Protein AF-A0A661JDB3-F1 (afdb_monomer)

Structure (mmCIF, N/CA/C/O backbone):
data_AF-A0A661JDB3-F1
#
_entry.id   AF-A0A661JDB3-F1
#
loop_
_atom_site.group_PDB
_atom_site.id
_atom_site.type_symbol
_atom_site.label_atom_id
_atom_site.label_alt_id
_atom_site.label_comp_id
_atom_site.label_asym_id
_atom_site.label_entity_id
_atom_site.label_seq_id
_atom_site.pdbx_PDB_ins_code
_atom_site.Cartn_x
_atom_site.Cartn_y
_atom_site.Cartn_z
_atom_site.occupancy
_atom_site.B_iso_or_equiv
_atom_site.auth_seq_id
_atom_site.auth_comp_id
_atom_site.auth_asym_id
_atom_site.auth_atom_id
_atom_site.pdbx_PDB_model_num
ATOM 1 N N . MET A 1 1 ? 34.232 13.532 -18.415 1.00 48.72 1 MET A N 1
ATOM 2 C CA . MET A 1 1 ? 32.875 13.396 -19.003 1.00 48.72 1 MET A CA 1
ATOM 3 C C . MET A 1 1 ? 32.225 12.108 -18.498 1.00 48.72 1 MET A C 1
ATOM 5 O O . MET A 1 1 ? 32.757 11.041 -18.768 1.00 48.72 1 MET A O 1
ATOM 9 N N . ARG A 1 2 ? 31.120 12.154 -17.733 1.00 48.09 2 ARG A N 1
ATOM 10 C CA . ARG A 1 2 ? 30.376 10.922 -17.386 1.00 48.09 2 ARG A CA 1
ATOM 11 C C . ARG A 1 2 ? 29.532 10.502 -18.594 1.00 48.09 2 ARG A C 1
ATOM 13 O O . ARG A 1 2 ? 28.715 11.289 -19.059 1.00 48.09 2 ARG A O 1
ATOM 20 N N . CYS A 1 3 ? 29.742 9.280 -19.082 1.00 53.06 3 CYS A N 1
ATOM 21 C CA . CYS A 1 3 ? 28.985 8.666 -20.177 1.00 53.06 3 CYS A CA 1
ATOM 22 C C . CYS A 1 3 ? 27.464 8.715 -19.907 1.00 53.06 3 CYS A C 1
ATOM 24 O O . CYS A 1 3 ? 27.014 8.434 -18.792 1.00 53.06 3 CYS A O 1
ATOM 26 N N . SER A 1 4 ? 26.664 9.065 -20.919 1.00 66.19 4 SER A N 1
ATOM 27 C CA . SER A 1 4 ? 25.207 9.280 -20.826 1.00 66.19 4 SER A CA 1
ATOM 28 C C . SER A 1 4 ? 24.431 8.064 -20.289 1.00 66.19 4 SER A C 1
ATOM 30 O O . SER A 1 4 ? 23.411 8.224 -19.614 1.00 66.19 4 SER A O 1
ATOM 32 N N . ALA A 1 5 ? 24.941 6.848 -20.510 1.00 68.25 5 ALA A N 1
ATOM 33 C CA . ALA A 1 5 ? 24.386 5.604 -19.975 1.00 68.25 5 ALA A CA 1
ATOM 34 C C . ALA A 1 5 ? 24.557 5.470 -18.448 1.00 68.25 5 ALA A C 1
ATOM 36 O O . ALA A 1 5 ? 23.674 4.943 -17.769 1.00 68.25 5 ALA A O 1
ATOM 37 N N . SER A 1 6 ? 25.657 5.994 -17.895 1.00 70.50 6 SER A N 1
ATOM 38 C CA . SER A 1 6 ? 25.931 5.986 -16.451 1.00 70.50 6 SER A CA 1
ATOM 39 C C . SER A 1 6 ? 24.933 6.869 -15.695 1.00 70.50 6 SER A C 1
ATOM 41 O O . SER A 1 6 ? 24.358 6.441 -14.695 1.00 70.50 6 SER A O 1
ATOM 43 N N . ARG A 1 7 ? 24.622 8.052 -16.246 1.00 75.50 7 ARG A N 1
ATOM 44 C CA . ARG A 1 7 ? 23.630 8.979 -15.678 1.00 75.50 7 ARG A CA 1
ATOM 45 C C . ARG A 1 7 ? 22.219 8.375 -15.665 1.00 75.50 7 ARG A C 1
ATOM 47 O O . ARG A 1 7 ? 21.607 8.286 -14.609 1.00 75.50 7 ARG A O 1
ATOM 54 N N . LYS A 1 8 ? 21.760 7.821 -16.797 1.00 73.75 8 LYS A N 1
ATOM 55 C CA . LYS A 1 8 ? 20.444 7.151 -16.893 1.00 73.75 8 LYS A CA 1
ATOM 56 C C . LYS A 1 8 ? 20.286 5.997 -15.895 1.00 73.75 8 LYS A C 1
ATOM 58 O O . LYS A 1 8 ? 19.197 5.774 -15.363 1.00 73.75 8 LYS A O 1
ATOM 63 N N . ARG A 1 9 ? 21.361 5.239 -15.644 1.00 78.19 9 ARG A N 1
ATOM 64 C CA . ARG A 1 9 ? 21.361 4.151 -14.656 1.00 78.19 9 ARG A CA 1
ATOM 65 C C . 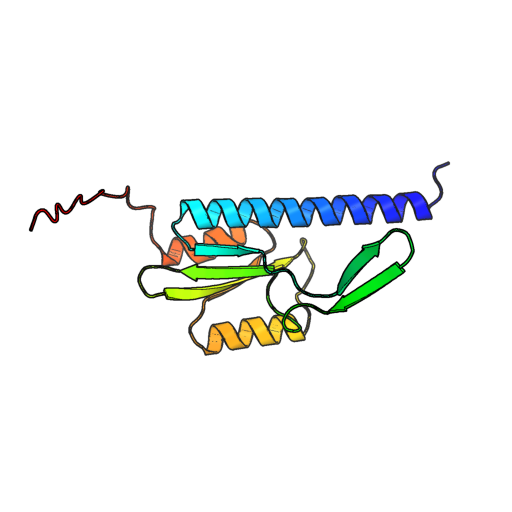ARG A 1 9 ? 21.241 4.689 -13.228 1.00 78.19 9 ARG A C 1
ATOM 67 O O . ARG A 1 9 ? 20.447 4.144 -12.465 1.00 78.19 9 ARG A O 1
ATOM 74 N N . GLN A 1 10 ? 21.974 5.750 -12.887 1.00 76.88 10 GLN A N 1
ATOM 75 C CA . GLN A 1 10 ? 21.898 6.399 -11.573 1.00 76.88 10 GLN A CA 1
ATOM 76 C C . GLN A 1 10 ? 20.500 6.965 -11.290 1.00 76.88 10 GLN A C 1
ATOM 78 O O . GLN A 1 10 ? 19.929 6.667 -10.242 1.00 76.88 10 GLN A O 1
ATOM 83 N N . ASP A 1 11 ? 19.899 7.668 -12.253 1.00 81.50 11 ASP A N 1
ATOM 84 C CA . ASP A 1 11 ? 18.551 8.236 -12.113 1.00 81.50 11 ASP A CA 1
ATOM 85 C C . ASP A 1 11 ? 17.505 7.149 -11.822 1.00 81.50 11 ASP A C 1
ATOM 87 O O . ASP A 1 11 ? 16.617 7.310 -10.982 1.00 81.50 11 ASP A O 1
ATOM 91 N N . LYS A 1 12 ? 17.627 5.992 -12.488 1.00 77.94 12 LYS A N 1
ATOM 92 C CA . LYS A 1 12 ? 16.735 4.846 -12.274 1.00 77.94 12 LYS A CA 1
ATOM 93 C C . LYS A 1 12 ? 16.865 4.268 -10.862 1.00 77.94 12 LYS A C 1
ATOM 95 O O . LYS A 1 12 ? 15.842 3.910 -10.278 1.00 77.94 12 LYS A O 1
ATOM 100 N N . VAL A 1 13 ? 18.085 4.176 -10.329 1.00 80.75 13 VAL A N 1
ATOM 101 C CA . VAL A 1 13 ? 18.352 3.684 -8.965 1.00 80.75 13 VAL A CA 1
ATOM 102 C C . VAL A 1 13 ? 17.767 4.636 -7.925 1.00 80.75 13 VAL A C 1
ATOM 104 O O . VAL A 1 13 ? 16.967 4.199 -7.101 1.00 80.75 13 VAL A O 1
ATOM 107 N N . LEU A 1 14 ? 18.069 5.934 -8.019 1.00 80.19 14 LEU A N 1
ATOM 108 C CA . LEU A 1 14 ? 17.536 6.958 -7.111 1.00 80.19 14 LEU A CA 1
ATOM 109 C C . LEU A 1 14 ? 16.008 6.956 -7.106 1.00 80.19 14 LEU A C 1
ATOM 111 O O . LEU A 1 14 ? 15.354 6.961 -6.064 1.00 80.19 14 LEU A O 1
ATOM 115 N N . ALA A 1 15 ? 15.412 6.875 -8.292 1.00 77.12 15 ALA A N 1
ATOM 116 C CA . ALA A 1 15 ? 13.969 6.875 -8.412 1.00 77.12 15 ALA A CA 1
ATOM 117 C C . ALA A 1 15 ? 13.332 5.556 -7.929 1.00 77.12 15 ALA A C 1
ATOM 119 O O . ALA A 1 15 ? 12.136 5.542 -7.646 1.00 77.12 15 ALA A O 1
ATOM 120 N N . HIS A 1 16 ? 14.068 4.442 -7.879 1.00 78.81 16 HIS A N 1
ATOM 121 C CA . HIS A 1 16 ? 13.606 3.208 -7.236 1.00 78.81 16 HIS A CA 1
ATOM 122 C C . HIS A 1 16 ? 13.659 3.336 -5.710 1.00 78.81 16 HIS A C 1
ATOM 124 O O . HIS A 1 16 ? 12.666 3.045 -5.051 1.00 78.81 16 HIS A O 1
ATOM 130 N N . GLN A 1 17 ? 14.769 3.841 -5.166 1.00 81.50 17 GLN A N 1
ATOM 131 C CA . GLN A 1 17 ? 14.936 4.082 -3.729 1.00 81.50 17 GLN A CA 1
ATOM 132 C C . GLN A 1 17 ? 13.859 5.023 -3.183 1.00 81.50 17 GLN A C 1
ATOM 134 O O . GLN A 1 17 ? 13.216 4.699 -2.192 1.00 81.50 17 GLN A O 1
ATOM 139 N N . LYS A 1 18 ? 13.568 6.124 -3.889 1.00 80.56 18 LYS A N 1
ATOM 140 C CA . LYS A 1 18 ? 12.507 7.062 -3.494 1.00 80.56 18 LYS A CA 1
ATOM 141 C C . LYS A 1 18 ? 11.121 6.407 -3.427 1.00 80.56 18 LYS A C 1
ATOM 143 O O . LYS A 1 18 ? 10.338 6.719 -2.541 1.00 80.56 18 LYS A O 1
ATOM 148 N N . ALA A 1 19 ? 10.817 5.490 -4.348 1.00 78.19 19 ALA A N 1
ATOM 149 C CA . ALA A 1 19 ? 9.549 4.760 -4.321 1.00 78.19 19 ALA A CA 1
ATOM 150 C C . ALA A 1 19 ? 9.475 3.781 -3.135 1.00 78.19 19 ALA A C 1
ATOM 152 O O . ALA A 1 19 ? 8.425 3.659 -2.515 1.00 78.19 19 ALA A O 1
ATOM 153 N N . GLN A 1 20 ? 10.585 3.117 -2.796 1.00 84.06 20 GLN A N 1
ATOM 154 C CA . GLN A 1 20 ? 10.657 2.252 -1.611 1.00 84.06 20 GLN A CA 1
ATOM 155 C C . GLN A 1 20 ? 10.490 3.051 -0.315 1.00 84.06 20 GLN A C 1
ATOM 157 O O . GLN A 1 20 ? 9.731 2.636 0.554 1.00 84.06 20 GLN A O 1
ATOM 162 N N . GLN A 1 21 ? 11.142 4.213 -0.215 1.00 88.69 21 GLN A N 1
ATOM 163 C CA . GLN A 1 21 ? 10.993 5.117 0.925 1.00 88.69 21 GLN A CA 1
ATOM 164 C C . GLN A 1 21 ? 9.527 5.530 1.116 1.00 88.69 21 GLN A C 1
ATOM 166 O O . GLN A 1 21 ? 8.986 5.381 2.205 1.00 88.69 21 GLN A O 1
ATOM 171 N N . GLN A 1 22 ? 8.863 5.952 0.039 1.00 93.06 22 GLN A N 1
ATOM 172 C CA . GLN A 1 22 ? 7.459 6.357 0.069 1.00 93.06 22 GLN A CA 1
ATOM 173 C C . GLN A 1 22 ? 6.516 5.226 0.515 1.00 93.06 22 GLN A C 1
ATOM 175 O O . GLN A 1 22 ? 5.580 5.466 1.272 1.00 93.06 22 GLN A O 1
ATOM 180 N N . ILE A 1 23 ? 6.759 3.985 0.079 1.00 95.38 23 ILE A N 1
ATOM 181 C CA . ILE A 1 23 ? 5.993 2.825 0.559 1.00 95.38 23 ILE A CA 1
ATOM 182 C C . ILE A 1 23 ? 6.197 2.626 2.067 1.00 95.38 23 ILE A C 1
ATOM 184 O O . ILE A 1 23 ? 5.227 2.372 2.777 1.00 95.38 23 ILE A O 1
ATOM 188 N N . GLY A 1 24 ? 7.434 2.758 2.555 1.00 96.50 24 GLY A N 1
ATOM 189 C CA . GLY A 1 24 ? 7.748 2.668 3.982 1.00 96.50 24 GLY A CA 1
ATOM 190 C C . GLY A 1 24 ? 7.021 3.725 4.817 1.00 96.50 24 GLY A C 1
ATOM 191 O O . GLY A 1 24 ? 6.390 3.381 5.811 1.00 96.50 24 GLY A O 1
ATOM 192 N N . GLU A 1 25 ? 7.039 4.984 4.374 1.00 96.94 25 GLU A N 1
ATOM 193 C CA . GLU A 1 25 ? 6.335 6.099 5.028 1.00 96.94 25 GLU A CA 1
ATOM 194 C C . GLU A 1 25 ? 4.818 5.858 5.102 1.00 96.94 25 GLU A C 1
ATOM 196 O O . GLU A 1 25 ? 4.202 6.059 6.149 1.00 96.94 25 GLU A O 1
ATOM 201 N N . ILE A 1 26 ? 4.214 5.369 4.013 1.00 97.81 26 ILE A N 1
ATOM 202 C CA . ILE A 1 26 ? 2.784 5.033 3.985 1.00 97.81 26 ILE A CA 1
ATOM 203 C C . ILE A 1 26 ? 2.475 3.883 4.946 1.00 97.81 26 ILE A C 1
ATOM 205 O O . ILE A 1 26 ? 1.506 3.970 5.695 1.00 97.81 26 ILE A O 1
ATOM 209 N N . LEU A 1 27 ? 3.271 2.811 4.952 1.00 98.25 27 LEU A N 1
ATOM 210 C CA . LEU A 1 27 ? 3.052 1.681 5.860 1.00 98.25 27 LEU A CA 1
ATOM 211 C C . LEU A 1 27 ? 3.143 2.096 7.329 1.00 98.25 27 LEU A C 1
ATOM 213 O O . LEU A 1 27 ? 2.312 1.671 8.129 1.00 98.25 27 LEU A O 1
ATOM 217 N N . GLU A 1 28 ? 4.107 2.949 7.671 1.00 97.69 28 GLU A N 1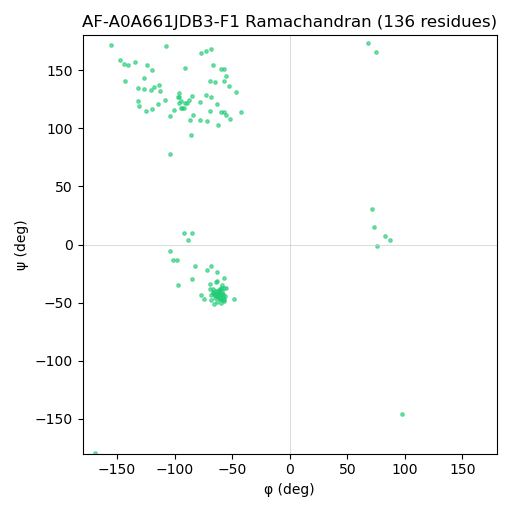
ATOM 218 C CA . GLU A 1 28 ? 4.251 3.465 9.030 1.00 97.69 28 GLU A CA 1
ATOM 219 C C . GLU A 1 28 ? 3.042 4.310 9.444 1.00 97.69 28 GLU A C 1
ATOM 221 O O . GLU A 1 28 ? 2.479 4.111 10.521 1.00 97.69 28 GLU A O 1
ATOM 226 N N . TYR A 1 29 ? 2.566 5.187 8.559 1.00 96.81 29 TYR A N 1
ATOM 227 C CA . TYR A 1 29 ? 1.329 5.928 8.790 1.00 96.81 29 TYR A CA 1
ATOM 228 C C . TYR A 1 29 ? 0.127 4.996 9.003 1.00 96.81 29 TYR A C 1
ATOM 230 O O . TYR A 1 29 ? -0.616 5.167 9.968 1.00 96.81 29 TYR A O 1
ATOM 238 N N . LEU A 1 30 ? -0.059 3.982 8.151 1.00 96.88 30 LEU A N 1
ATOM 239 C CA . LEU A 1 30 ? -1.158 3.018 8.288 1.00 96.88 30 LEU A CA 1
ATOM 240 C C . LEU A 1 30 ? -1.097 2.290 9.639 1.00 96.88 30 LEU A C 1
ATOM 242 O O . LEU A 1 30 ? -2.122 2.170 10.313 1.00 96.88 30 LEU A O 1
ATOM 246 N N . ARG A 1 31 ? 0.103 1.885 10.073 1.00 96.62 31 ARG A N 1
ATOM 247 C CA . ARG A 1 31 ? 0.337 1.263 11.381 1.00 96.62 31 ARG A CA 1
ATOM 248 C C . ARG A 1 31 ? -0.053 2.190 12.532 1.00 96.62 31 ARG A C 1
ATOM 250 O O . ARG A 1 31 ? -0.773 1.762 13.430 1.00 96.62 31 ARG A O 1
ATOM 257 N N . LEU A 1 32 ? 0.363 3.459 12.497 1.00 94.81 32 LEU A N 1
ATOM 258 C CA . LEU A 1 32 ? -0.001 4.465 13.509 1.00 94.81 32 LEU A CA 1
ATOM 259 C C . LEU A 1 32 ? -1.512 4.743 13.555 1.00 94.81 32 LEU A C 1
ATOM 261 O O . LEU A 1 32 ? -2.038 5.159 14.585 1.00 94.81 32 LEU A O 1
ATOM 265 N N . ARG A 1 33 ? -2.229 4.477 12.459 1.00 93.12 33 ARG A N 1
ATOM 266 C CA . ARG A 1 33 ? -3.696 4.545 12.379 1.00 93.12 33 ARG A CA 1
ATOM 267 C C . ARG A 1 33 ? -4.401 3.243 12.767 1.00 93.12 33 ARG A C 1
ATOM 269 O O . ARG A 1 33 ? -5.623 3.174 12.661 1.00 93.12 33 ARG A O 1
ATOM 276 N N . GLY A 1 34 ? -3.663 2.225 13.209 1.00 93.94 34 GLY A N 1
ATOM 277 C CA . GLY A 1 34 ? -4.210 0.922 13.594 1.00 93.94 34 GLY A CA 1
ATOM 278 C C . GLY A 1 34 ? -4.661 0.057 12.413 1.00 93.94 34 GLY A C 1
ATOM 279 O O . GLY A 1 34 ? -5.387 -0.912 12.612 1.00 93.94 34 GLY A O 1
ATOM 280 N N . ILE A 1 35 ? -4.263 0.390 11.182 1.00 96.56 35 ILE A N 1
ATOM 281 C CA . ILE A 1 35 ? -4.591 -0.397 9.991 1.00 96.56 35 ILE A CA 1
ATOM 282 C C . ILE A 1 35 ? -3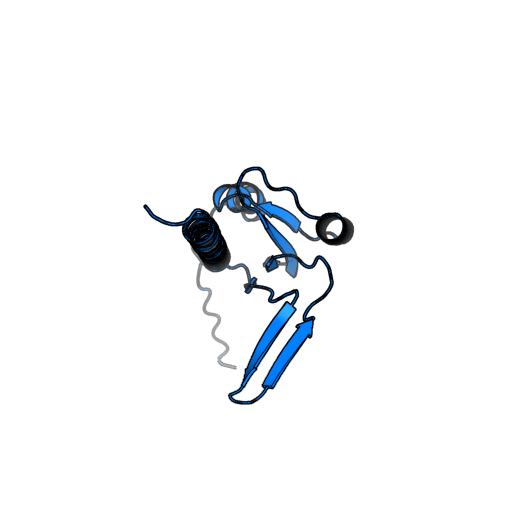.562 -1.518 9.832 1.00 96.56 35 ILE A C 1
ATOM 284 O O . ILE A 1 35 ? -2.356 -1.272 9.778 1.00 96.56 35 ILE A O 1
ATOM 288 N N . PHE A 1 36 ? -4.042 -2.753 9.684 1.00 97.62 36 PHE A N 1
ATOM 289 C CA . PHE A 1 36 ? -3.193 -3.896 9.360 1.00 97.62 36 PHE A CA 1
ATOM 290 C C . PHE A 1 36 ? -2.854 -3.880 7.864 1.00 97.62 36 PHE A C 1
ATOM 292 O O . PHE A 1 36 ? -3.722 -4.142 7.034 1.00 97.62 36 PHE A O 1
ATOM 299 N N . ALA A 1 37 ? -1.614 -3.545 7.502 1.00 98.31 37 ALA A N 1
ATOM 300 C CA . ALA A 1 37 ? -1.187 -3.396 6.110 1.00 98.31 37 ALA A CA 1
ATOM 301 C C . ALA A 1 37 ? 0.223 -3.946 5.859 1.00 98.31 37 ALA A C 1
ATOM 303 O O . ALA A 1 37 ? 1.063 -3.984 6.756 1.00 98.31 37 ALA A O 1
ATOM 304 N N . TRP A 1 38 ? 0.492 -4.347 4.616 1.00 97.94 38 TRP A N 1
ATOM 305 C CA . TRP A 1 38 ? 1.785 -4.874 4.186 1.00 97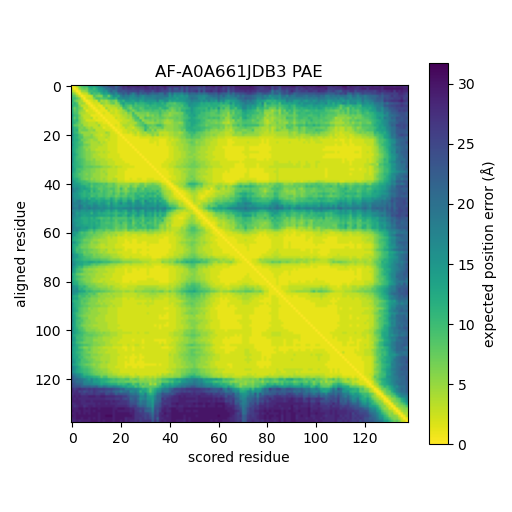.94 38 TRP A CA 1
ATOM 306 C C . TRP A 1 38 ? 2.124 -4.447 2.755 1.00 97.94 38 TRP A C 1
ATOM 308 O O . TRP A 1 38 ? 1.251 -4.175 1.925 1.00 97.94 38 TRP A O 1
ATOM 318 N N . ARG A 1 39 ? 3.425 -4.424 2.446 1.00 96.00 39 ARG A N 1
ATOM 319 C CA . ARG A 1 39 ? 3.911 -4.270 1.071 1.00 96.00 39 ARG A CA 1
ATOM 320 C C . ARG A 1 39 ? 3.671 -5.562 0.299 1.00 96.00 39 ARG A C 1
ATOM 322 O O . ARG A 1 39 ? 4.124 -6.626 0.716 1.00 96.00 39 ARG A O 1
ATOM 329 N N . GLN A 1 40 ? 3.042 -5.463 -0.864 1.00 94.38 40 GLN A N 1
ATOM 330 C CA . GLN A 1 40 ? 2.869 -6.586 -1.768 1.00 94.38 40 GLN A CA 1
ATOM 331 C C . GLN A 1 40 ? 4.056 -6.691 -2.734 1.00 94.38 40 GLN A C 1
ATOM 333 O O . GLN A 1 40 ? 4.352 -5.784 -3.513 1.00 94.38 40 GLN A O 1
ATOM 338 N N . ASN A 1 41 ? 4.734 -7.837 -2.711 1.00 85.31 41 ASN A N 1
ATOM 339 C CA . ASN A 1 41 ? 5.762 -8.163 -3.690 1.00 85.31 41 ASN A CA 1
ATOM 340 C C . ASN A 1 41 ? 5.093 -8.750 -4.938 1.00 85.31 41 ASN A C 1
ATOM 342 O O . ASN A 1 41 ? 4.583 -9.867 -4.914 1.00 85.31 41 ASN A O 1
ATOM 346 N N . ALA A 1 42 ? 5.123 -8.011 -6.045 1.00 82.38 42 ALA A N 1
ATOM 347 C CA . ALA A 1 42 ? 4.551 -8.449 -7.312 1.00 82.38 42 ALA A CA 1
ATOM 348 C C . ALA A 1 42 ? 5.497 -8.193 -8.490 1.00 82.38 42 ALA A C 1
ATOM 350 O O . ALA A 1 42 ? 6.365 -7.320 -8.452 1.00 82.38 42 ALA A O 1
ATOM 351 N N . GLY A 1 43 ? 5.304 -8.946 -9.573 1.00 83.44 43 GLY A N 1
ATOM 352 C CA . GLY A 1 43 ? 6.078 -8.798 -10.801 1.00 83.44 43 GLY A CA 1
ATOM 353 C C . GLY A 1 43 ? 7.221 -9.801 -10.902 1.00 83.44 43 GLY A C 1
ATOM 354 O O . GLY A 1 43 ? 7.065 -10.958 -10.529 1.00 83.44 43 GLY A O 1
ATOM 355 N N . LEU A 1 44 ? 8.338 -9.392 -11.504 1.00 83.50 44 LEU A N 1
ATOM 356 C CA . LEU A 1 44 ? 9.470 -10.280 -11.769 1.00 83.50 44 LEU A CA 1
ATOM 357 C C . LEU A 1 44 ? 10.487 -10.197 -10.631 1.00 83.50 44 LEU A C 1
ATOM 359 O O . LEU A 1 44 ? 11.097 -9.152 -10.418 1.00 83.50 44 LEU A O 1
ATOM 363 N N . VAL A 1 45 ? 10.700 -11.317 -9.951 1.00 83.38 45 VAL A N 1
ATOM 364 C CA . VAL A 1 45 ? 11.790 -11.512 -8.997 1.00 83.38 45 VAL A CA 1
ATOM 365 C C . VAL A 1 45 ? 12.920 -12.230 -9.722 1.00 83.38 45 VAL A C 1
ATOM 367 O O . VAL A 1 45 ? 12.710 -13.268 -10.351 1.00 83.38 45 VAL A O 1
ATOM 370 N N . VAL A 1 46 ? 14.119 -11.658 -9.658 1.00 85.31 46 VAL A N 1
ATOM 371 C CA . VAL A 1 46 ? 15.337 -12.305 -10.148 1.00 85.31 46 VAL A CA 1
ATOM 372 C C . VAL A 1 46 ? 15.983 -13.006 -8.964 1.00 85.31 46 VAL A C 1
ATOM 374 O O . VAL A 1 46 ? 16.373 -12.354 -8.002 1.00 85.31 46 VAL A O 1
ATOM 377 N N . ILE A 1 47 ? 16.084 -14.326 -9.046 1.00 83.75 47 ILE A N 1
ATOM 378 C CA . ILE A 1 47 ? 16.806 -15.162 -8.094 1.00 83.75 47 ILE A CA 1
ATOM 379 C C . ILE A 1 47 ? 18.150 -15.475 -8.742 1.00 83.75 47 ILE A C 1
ATOM 381 O O . ILE A 1 47 ? 18.199 -16.087 -9.813 1.00 83.75 47 ILE A O 1
ATOM 385 N N . GLN A 1 48 ? 19.227 -15.004 -8.124 1.00 86.69 48 GLN A N 1
ATOM 386 C CA . GLN A 1 48 ? 20.590 -15.227 -8.586 1.00 86.69 48 GLN A CA 1
ATOM 387 C C . GLN A 1 48 ? 21.321 -16.081 -7.547 1.00 86.69 48 GLN A C 1
ATOM 389 O O . GLN A 1 48 ? 21.407 -15.691 -6.388 1.00 86.69 48 GLN A O 1
ATOM 394 N N . SER A 1 49 ? 21.802 -17.247 -7.970 1.00 84.56 49 SER A N 1
ATOM 395 C CA . SER A 1 49 ? 22.795 -18.061 -7.262 1.00 84.56 49 SER A CA 1
ATOM 396 C C . SER A 1 49 ? 24.131 -17.976 -8.004 1.00 84.56 49 SER A C 1
ATOM 398 O O . SER A 1 49 ? 24.158 -17.457 -9.122 1.00 84.56 49 SER A O 1
ATOM 400 N N . GLU A 1 50 ? 25.211 -18.502 -7.417 1.00 84.12 50 GLU A N 1
ATOM 401 C CA . GLU A 1 50 ? 26.563 -18.461 -8.008 1.00 84.12 50 GLU A CA 1
ATOM 402 C C . GLU A 1 50 ? 26.569 -18.907 -9.483 1.00 84.12 50 GLU A C 1
ATOM 404 O O . GLU A 1 50 ? 27.030 -18.153 -10.337 1.00 84.12 50 GLU A O 1
ATOM 409 N N . ASP A 1 51 ? 25.902 -20.022 -9.808 1.00 87.19 51 ASP A N 1
ATOM 410 C CA . ASP A 1 51 ? 25.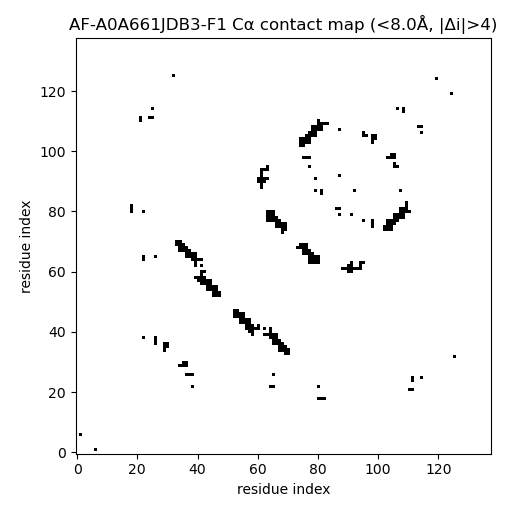915 -20.580 -11.174 1.00 87.19 51 ASP A CA 1
ATOM 411 C C . ASP A 1 51 ? 24.640 -20.349 -11.999 1.00 87.19 51 ASP A C 1
ATOM 413 O O . ASP A 1 51 ? 24.557 -20.755 -13.160 1.00 87.19 51 ASP A O 1
ATOM 417 N N . ARG A 1 52 ? 23.576 -19.774 -11.418 1.00 86.88 52 ARG A N 1
ATOM 418 C CA . ARG A 1 52 ? 22.255 -19.742 -12.074 1.00 86.88 52 ARG A CA 1
ATOM 419 C C . ARG A 1 52 ? 21.500 -18.451 -11.823 1.00 86.88 52 ARG A C 1
ATOM 421 O O . ARG A 1 52 ? 21.434 -17.925 -10.718 1.00 86.88 52 ARG A O 1
ATOM 428 N N . ARG A 1 53 ? 20.824 -17.988 -12.873 1.00 88.06 53 ARG A N 1
ATOM 429 C CA . ARG A 1 53 ? 19.886 -16.868 -12.821 1.00 88.06 53 ARG A CA 1
ATOM 430 C C . ARG A 1 53 ? 18.503 -17.347 -13.238 1.00 88.06 53 ARG A C 1
ATOM 432 O O . ARG A 1 53 ? 18.296 -17.720 -14.388 1.00 88.06 53 ARG A O 1
ATOM 439 N N . ARG A 1 54 ? 17.541 -17.286 -12.318 1.00 86.81 54 ARG A N 1
ATOM 440 C CA . ARG A 1 54 ? 16.129 -17.587 -12.581 1.00 86.81 54 ARG A CA 1
ATOM 441 C C . ARG A 1 54 ? 15.295 -16.322 -12.435 1.00 86.81 54 ARG A C 1
ATOM 443 O O . ARG A 1 54 ? 15.480 -15.549 -11.502 1.00 86.81 54 ARG A O 1
ATOM 450 N N . VAL A 1 55 ? 14.353 -16.117 -13.349 1.00 86.69 55 VAL A N 1
ATOM 451 C CA . VAL A 1 55 ? 13.345 -15.058 -13.236 1.00 86.69 55 VAL A CA 1
ATOM 452 C C . VAL A 1 55 ? 12.007 -15.717 -12.939 1.00 86.69 55 VAL A C 1
ATOM 454 O O . VAL A 1 55 ? 11.568 -16.589 -13.683 1.00 86.69 55 VAL A O 1
ATOM 457 N N . MET A 1 56 ? 11.367 -15.313 -11.847 1.00 84.75 56 MET A N 1
ATOM 458 C CA . MET A 1 56 ? 10.061 -15.814 -11.438 1.00 84.75 56 MET A CA 1
ATOM 459 C C . MET A 1 56 ? 9.058 -14.671 -11.424 1.00 84.75 56 MET A C 1
ATOM 461 O O . MET A 1 56 ? 9.352 -13.587 -10.924 1.00 84.75 56 MET A O 1
ATOM 465 N N . ARG A 1 57 ? 7.864 -14.905 -11.970 1.00 83.69 57 ARG A N 1
ATOM 466 C CA . ARG A 1 57 ? 6.745 -13.979 -11.808 1.00 83.69 57 ARG A CA 1
ATOM 467 C C . ARG A 1 57 ? 6.006 -14.332 -10.522 1.00 83.69 57 ARG A C 1
ATOM 469 O O . ARG A 1 57 ? 5.579 -15.469 -10.370 1.00 83.69 57 ARG A O 1
ATOM 476 N N . VAL A 1 58 ? 5.859 -13.363 -9.631 1.00 85.44 58 VAL A N 1
ATOM 477 C CA . VAL A 1 58 ? 5.144 -13.500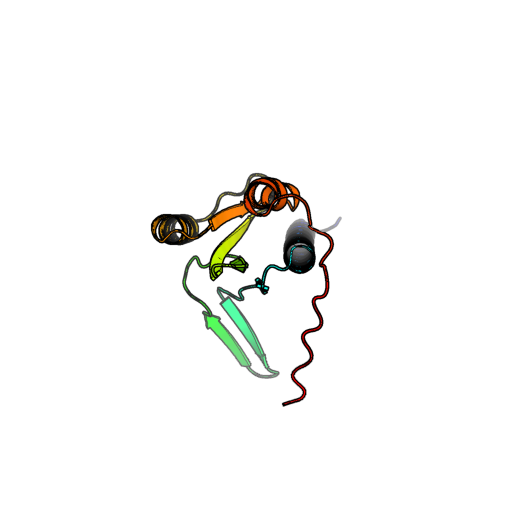 -8.358 1.00 85.44 58 VAL A CA 1
ATOM 478 C C . VAL A 1 58 ? 3.977 -12.521 -8.296 1.00 85.44 58 VAL A C 1
ATOM 480 O O . VAL A 1 58 ? 4.024 -11.442 -8.895 1.00 85.44 58 VAL A O 1
ATOM 483 N N . GLY A 1 59 ? 2.934 -12.909 -7.564 1.00 83.56 59 GLY A N 1
ATOM 484 C CA . GLY A 1 59 ? 1.739 -12.099 -7.356 1.00 83.56 59 GLY A CA 1
ATOM 485 C C . GLY A 1 59 ? 0.798 -12.026 -8.564 1.00 83.56 59 GLY A C 1
ATOM 486 O O . GLY A 1 59 ? 1.133 -12.376 -9.699 1.00 83.56 59 GLY A O 1
ATOM 487 N N . MET A 1 60 ? -0.415 -11.545 -8.299 1.00 89.31 60 MET A N 1
ATOM 488 C CA . MET A 1 60 ? -1.428 -11.296 -9.322 1.00 89.31 60 MET A CA 1
ATOM 489 C C . MET A 1 60 ? -1.021 -10.109 -10.206 1.00 89.31 60 MET A C 1
ATOM 491 O O . MET A 1 60 ? -0.508 -9.092 -9.735 1.00 89.31 60 MET A O 1
ATOM 495 N N . LYS A 1 61 ? -1.273 -10.208 -11.515 1.00 91.19 61 LYS A N 1
ATOM 496 C CA . LYS A 1 61 ? -0.990 -9.114 -12.450 1.00 91.19 61 LYS A CA 1
ATOM 497 C C . LYS A 1 61 ? -1.843 -7.889 -12.105 1.00 91.19 61 LYS A C 1
ATOM 499 O O . LYS A 1 61 ? -3.061 -7.946 -12.185 1.00 91.19 61 LYS A O 1
ATOM 504 N N . GLY A 1 62 ? -1.188 -6.768 -11.813 1.00 93.94 62 GLY A N 1
ATOM 505 C CA . GLY A 1 62 ? -1.863 -5.504 -11.513 1.00 93.94 62 GLY A CA 1
ATOM 506 C C . GLY A 1 62 ? -2.257 -5.316 -10.049 1.00 93.94 62 GLY A C 1
ATOM 507 O O . GLY A 1 62 ? -2.858 -4.293 -9.746 1.00 93.94 62 GLY A O 1
ATOM 508 N N . ILE A 1 63 ? -1.901 -6.249 -9.160 1.00 96.56 63 ILE A N 1
ATOM 509 C CA . ILE A 1 63 ? -2.077 -6.070 -7.717 1.00 96.56 63 ILE A CA 1
ATOM 510 C C . ILE A 1 63 ? -1.343 -4.809 -7.238 1.00 96.56 63 ILE A C 1
ATOM 512 O O . ILE A 1 63 ? -0.252 -4.506 -7.729 1.00 96.56 63 ILE A O 1
ATOM 516 N N . SER A 1 64 ? -1.969 -4.075 -6.320 1.00 97.25 64 SER A N 1
ATOM 517 C CA . SER A 1 64 ? -1.424 -2.835 -5.760 1.00 97.25 64 SER A CA 1
ATOM 518 C C . SER A 1 64 ? -0.174 -3.067 -4.912 1.00 97.25 64 SER A C 1
ATOM 520 O O . SER A 1 64 ? -0.008 -4.142 -4.341 1.00 97.25 64 SER A O 1
ATOM 522 N N . ASP A 1 65 ? 0.680 -2.043 -4.809 1.00 95.69 65 ASP A N 1
ATOM 523 C CA . ASP A 1 65 ? 1.945 -2.096 -4.059 1.00 95.69 65 ASP A CA 1
ATOM 524 C C . ASP A 1 65 ? 1.754 -2.300 -2.548 1.00 95.69 65 ASP A C 1
ATOM 526 O O . ASP A 1 65 ? 2.602 -2.915 -1.900 1.00 95.69 65 ASP A O 1
ATOM 530 N N . ILE A 1 66 ? 0.661 -1.786 -1.979 1.00 98.12 66 ILE A N 1
ATOM 531 C CA . ILE A 1 66 ? 0.297 -1.948 -0.566 1.00 98.12 66 ILE A CA 1
ATOM 532 C C . ILE A 1 66 ? -1.125 -2.491 -0.488 1.00 98.12 66 ILE A C 1
ATOM 534 O O . ILE A 1 66 ? -2.032 -1.986 -1.156 1.00 98.12 66 ILE A O 1
ATOM 538 N N . LEU A 1 67 ? -1.314 -3.499 0.359 1.00 98.50 67 LEU A N 1
ATOM 539 C CA . LEU A 1 67 ? -2.615 -4.070 0.689 1.00 98.50 67 LEU A CA 1
ATOM 540 C C . LEU A 1 67 ? -2.821 -4.016 2.200 1.00 98.50 67 LEU A C 1
ATOM 542 O O . LEU A 1 67 ? -1.854 -4.000 2.962 1.00 98.50 67 LEU A O 1
ATOM 546 N N . GLY A 1 68 ? -4.075 -3.997 2.636 1.00 98.19 68 GLY A N 1
ATOM 547 C CA . GLY A 1 68 ? -4.386 -3.993 4.055 1.00 98.19 68 GLY A CA 1
ATOM 548 C C . GLY A 1 68 ? -5.852 -4.230 4.371 1.00 98.19 68 GLY A C 1
ATOM 549 O O . GLY A 1 68 ? -6.688 -4.422 3.487 1.00 98.19 68 GLY A O 1
ATOM 550 N N . ILE A 1 69 ? -6.146 -4.210 5.664 1.00 98.19 69 ILE A N 1
ATOM 551 C CA . ILE A 1 69 ? -7.462 -4.425 6.247 1.00 98.19 69 ILE A CA 1
ATOM 552 C C . ILE A 1 69 ? -7.712 -3.297 7.245 1.00 98.19 69 ILE A C 1
ATOM 554 O O . ILE A 1 69 ? -6.965 -3.114 8.208 1.00 98.19 69 ILE A O 1
ATOM 558 N N . ILE A 1 70 ? -8.765 -2.526 6.993 1.00 95.75 70 ILE A N 1
ATOM 559 C CA . ILE A 1 70 ? -9.148 -1.369 7.794 1.00 95.75 70 ILE A CA 1
ATOM 560 C C . ILE A 1 70 ? -10.123 -1.817 8.896 1.00 95.75 70 ILE A C 1
ATOM 562 O O . ILE A 1 70 ? -11.187 -2.366 8.576 1.00 95.75 70 ILE A O 1
ATOM 566 N N . PRO A 1 71 ? -9.802 -1.587 10.184 1.00 92.00 71 PRO A N 1
ATOM 567 C CA . PRO A 1 71 ? -10.719 -1.851 11.290 1.00 92.00 71 PRO A CA 1
ATOM 568 C C . PRO A 1 71 ? -11.872 -0.824 11.344 1.00 92.00 71 PRO A C 1
ATOM 570 O O . PRO A 1 71 ? -11.803 0.223 10.702 1.00 92.00 71 PRO A O 1
ATOM 573 N N . PRO A 1 72 ? -12.933 -1.085 12.129 1.00 90.69 72 PRO A N 1
ATOM 574 C CA . PRO A 1 72 ? -13.182 -2.323 12.876 1.00 90.69 72 PRO A CA 1
ATOM 575 C C . PRO A 1 72 ? -13.812 -3.430 12.017 1.00 90.69 72 PRO A C 1
ATOM 577 O O . PRO A 1 72 ? -13.737 -4.597 12.373 1.00 90.69 72 PRO A O 1
ATOM 580 N N . HIS A 1 73 ? -14.404 -3.094 10.869 1.00 89.56 73 HIS A N 1
ATOM 581 C CA . HIS A 1 73 ? -15.221 -4.030 10.083 1.00 89.56 73 HIS A CA 1
ATOM 582 C C . HIS A 1 73 ? -14.450 -4.811 9.008 1.00 89.56 73 HIS A C 1
ATOM 584 O O . HIS A 1 73 ? -15.061 -5.454 8.159 1.00 89.56 73 HIS A O 1
ATOM 590 N N . GLY A 1 74 ? -13.119 -4.735 9.001 1.00 94.69 74 GLY A N 1
ATOM 591 C CA . GLY A 1 74 ? -12.287 -5.523 8.095 1.00 94.69 74 GLY A CA 1
ATOM 592 C C . GLY A 1 74 ? -12.341 -5.080 6.628 1.00 94.69 74 GLY A C 1
ATOM 593 O O . GLY A 1 74 ? -12.209 -5.906 5.727 1.00 94.69 74 GLY A O 1
ATOM 594 N N . ARG A 1 75 ? -12.549 -3.786 6.351 1.00 96.38 75 ARG A N 1
ATOM 595 C CA . ARG A 1 75 ? -12.673 -3.300 4.967 1.00 96.38 75 ARG A CA 1
ATOM 596 C C . ARG A 1 75 ? -11.332 -3.408 4.241 1.00 96.38 75 ARG A C 1
ATOM 598 O O . ARG A 1 75 ? -10.329 -2.877 4.709 1.00 96.38 75 ARG A O 1
ATOM 605 N N . PHE A 1 76 ? -11.319 -4.056 3.079 1.00 98.44 76 PHE A N 1
ATOM 606 C CA . PHE A 1 76 ? -10.093 -4.223 2.299 1.00 98.44 76 PHE A CA 1
ATOM 607 C C . PHE A 1 76 ? -9.545 -2.878 1.804 1.00 98.44 76 PHE A C 1
ATOM 609 O O . PHE A 1 76 ? -10.307 -2.017 1.359 1.00 98.44 76 PHE A O 1
ATOM 616 N N . LEU A 1 77 ? -8.224 -2.719 1.855 1.00 98.56 77 LEU A N 1
ATOM 617 C CA . LEU A 1 77 ? -7.480 -1.549 1.401 1.00 98.56 77 LEU A CA 1
ATOM 618 C C . LEU A 1 77 ? -6.483 -1.950 0.312 1.00 98.56 77 LEU A C 1
ATOM 620 O O . LEU A 1 77 ? -5.717 -2.897 0.481 1.00 98.56 77 LEU A O 1
ATOM 624 N N . ALA A 1 78 ? -6.452 -1.184 -0.774 1.00 98.50 78 ALA A N 1
ATOM 625 C CA . ALA A 1 78 ? -5.466 -1.293 -1.839 1.00 98.50 78 ALA A CA 1
ATOM 626 C C . ALA A 1 78 ? -4.895 0.086 -2.200 1.00 98.50 78 ALA A C 1
ATOM 628 O O . ALA A 1 78 ? -5.633 1.001 -2.569 1.00 98.50 78 ALA A O 1
ATOM 629 N N . ILE A 1 79 ? -3.573 0.237 -2.132 1.00 98.44 79 ILE A N 1
ATOM 630 C CA . ILE A 1 79 ? -2.883 1.484 -2.479 1.00 98.44 79 ILE A CA 1
ATOM 631 C C . ILE A 1 79 ? -1.830 1.191 -3.541 1.00 98.44 79 ILE A C 1
ATOM 633 O O . ILE A 1 79 ? -0.855 0.477 -3.306 1.00 98.44 79 ILE A O 1
ATOM 637 N N . GLU A 1 80 ? -2.034 1.751 -4.727 1.00 97.56 80 GLU A N 1
ATOM 638 C CA . GLU A 1 80 ? -1.058 1.739 -5.812 1.00 97.56 80 GLU A CA 1
ATOM 639 C C . GLU A 1 80 ? -0.194 3.000 -5.729 1.00 97.56 80 GLU A C 1
ATOM 641 O O . GLU A 1 80 ? -0.700 4.112 -5.890 1.00 97.56 80 GLU A O 1
ATOM 646 N N . VAL A 1 81 ? 1.111 2.849 -5.513 1.00 96.12 81 VAL A N 1
ATOM 647 C CA . VAL A 1 81 ? 2.021 3.979 -5.311 1.00 96.12 81 VAL A CA 1
ATOM 648 C C . VAL A 1 81 ? 2.673 4.355 -6.636 1.00 96.12 81 VAL A C 1
ATOM 650 O O . VAL A 1 81 ? 3.329 3.555 -7.307 1.00 96.12 81 VAL A O 1
ATOM 653 N N . LYS A 1 82 ? 2.524 5.616 -7.039 1.00 93.94 82 LYS A N 1
ATOM 654 C CA . LYS A 1 82 ? 3.092 6.136 -8.282 1.00 93.94 82 LYS A CA 1
ATOM 655 C C . LYS A 1 82 ? 3.913 7.379 -8.033 1.00 93.94 82 LYS A C 1
ATOM 657 O O . LYS A 1 82 ? 3.536 8.283 -7.310 1.00 93.94 82 LYS A O 1
ATOM 662 N N . LYS A 1 83 ? 5.004 7.505 -8.781 1.00 90.00 83 LYS A N 1
ATOM 663 C CA . LYS A 1 83 ? 5.739 8.772 -8.851 1.00 90.00 83 LYS A CA 1
ATOM 664 C C . LYS A 1 83 ? 4.812 9.899 -9.325 1.00 90.00 83 LYS A C 1
ATOM 666 O O . LYS A 1 83 ? 3.903 9.620 -10.118 1.00 90.00 83 LYS A O 1
ATOM 671 N N . PRO A 1 84 ? 5.066 11.155 -8.925 1.00 86.88 84 PRO A N 1
ATOM 672 C CA . PRO A 1 84 ? 4.343 12.305 -9.457 1.00 86.88 84 PRO A CA 1
ATOM 673 C C . PRO A 1 84 ? 4.249 12.259 -10.991 1.00 86.88 84 PRO A C 1
ATOM 675 O O . PRO A 1 84 ? 5.229 11.959 -11.680 1.00 86.88 84 PRO A O 1
ATOM 678 N N . GLY A 1 85 ? 3.042 12.466 -11.523 1.00 84.94 85 GLY A N 1
ATOM 679 C CA . GLY A 1 85 ? 2.757 12.446 -12.964 1.00 84.94 85 GLY A CA 1
ATOM 680 C C . GLY A 1 85 ? 2.690 11.060 -13.625 1.00 84.94 85 GLY A C 1
ATOM 681 O O . GLY A 1 85 ? 2.429 10.969 -14.825 1.00 84.94 85 GLY A O 1
ATOM 682 N N . ARG A 1 86 ? 2.905 9.955 -12.894 1.00 92.75 86 ARG A N 1
ATOM 683 C CA . ARG A 1 86 ? 2.805 8.592 -13.452 1.00 92.75 86 ARG A CA 1
ATOM 684 C C . ARG A 1 86 ? 1.440 7.972 -13.197 1.00 92.75 86 ARG A C 1
ATOM 686 O O . ARG A 1 86 ? 0.979 7.905 -12.073 1.00 92.75 86 ARG A O 1
ATOM 693 N N . LYS A 1 87 ? 0.820 7.430 -14.241 1.00 94.94 87 LYS A N 1
ATOM 694 C CA . LYS A 1 87 ? -0.495 6.784 -14.140 1.00 94.94 87 LYS A CA 1
ATOM 695 C C . LYS A 1 87 ? -0.367 5.277 -13.857 1.00 94.94 87 LYS A C 1
ATOM 697 O O . LYS A 1 87 ? 0.622 4.666 -14.277 1.00 94.94 87 LYS A O 1
ATOM 702 N N . PRO A 1 88 ? -1.354 4.653 -13.187 1.00 96.44 88 PRO A N 1
ATOM 703 C CA . PRO A 1 88 ? -1.454 3.195 -13.098 1.00 96.44 88 PRO A CA 1
ATOM 704 C C . PRO A 1 88 ? -1.592 2.562 -14.485 1.00 96.44 88 PRO A C 1
ATOM 706 O O . PRO A 1 88 ? -2.157 3.162 -15.402 1.00 96.44 88 PRO A O 1
ATOM 709 N N . THR A 1 89 ? -1.108 1.330 -14.638 1.00 96.38 89 THR A N 1
ATOM 710 C CA . THR A 1 89 ?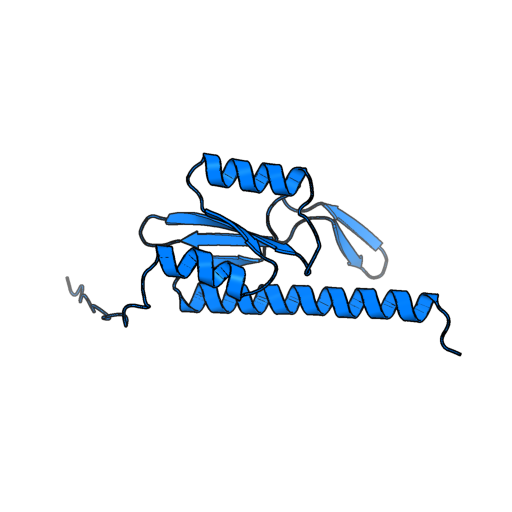 -1.328 0.522 -15.851 1.00 96.38 89 THR A CA 1
ATOM 711 C C . THR A 1 89 ? -2.799 0.107 -15.989 1.00 96.38 89 THR A C 1
ATOM 713 O O . THR A 1 89 ? -3.571 0.229 -15.040 1.00 96.38 89 THR A O 1
ATOM 716 N N . ALA A 1 90 ? -3.209 -0.414 -17.152 1.00 97.06 90 ALA A N 1
ATOM 717 C CA . ALA A 1 90 ? -4.582 -0.895 -17.354 1.00 97.06 90 ALA A CA 1
ATOM 718 C C . ALA A 1 90 ? -4.978 -1.995 -16.351 1.00 97.06 90 ALA A C 1
ATOM 720 O O . ALA A 1 90 ? -6.053 -1.926 -15.766 1.00 97.06 90 ALA A O 1
ATOM 721 N N . HIS A 1 91 ? -4.081 -2.949 -16.085 1.00 96.62 91 HIS A N 1
ATOM 722 C CA . HIS A 1 91 ? -4.327 -4.013 -15.107 1.00 96.62 91 HIS A CA 1
ATOM 723 C C . HIS A 1 91 ? -4.430 -3.488 -13.672 1.00 96.62 91 HIS A C 1
ATOM 725 O O . HIS A 1 91 ? -5.287 -3.941 -12.928 1.00 96.62 91 HIS A O 1
ATOM 731 N N . GLN A 1 92 ? -3.611 -2.499 -13.301 1.00 97.50 92 GLN A N 1
ATOM 732 C CA . GLN A 1 92 ? -3.705 -1.858 -11.983 1.00 97.50 92 GLN A CA 1
ATOM 733 C C . GLN A 1 92 ? -5.012 -1.081 -11.824 1.00 97.50 92 GLN A C 1
ATOM 735 O O . GLN A 1 92 ? -5.657 -1.162 -10.787 1.00 97.50 92 GLN A O 1
ATOM 740 N N . ARG A 1 93 ? -5.456 -0.372 -12.871 1.00 98.25 93 ARG A N 1
ATOM 741 C CA . ARG A 1 93 ? -6.770 0.287 -12.858 1.00 98.25 93 ARG A CA 1
ATOM 742 C C . ARG A 1 93 ? -7.909 -0.715 -12.704 1.00 98.25 93 ARG A C 1
ATOM 744 O O . ARG A 1 93 ? -8.810 -0.452 -11.920 1.00 98.25 93 ARG A O 1
ATOM 751 N N . ALA A 1 94 ? -7.852 -1.839 -13.418 1.00 98.12 94 ALA A N 1
ATOM 752 C CA . ALA A 1 94 ? -8.855 -2.896 -13.309 1.00 98.12 94 ALA A CA 1
ATOM 753 C C . ALA A 1 94 ? -8.897 -3.494 -11.893 1.00 98.12 94 ALA A C 1
ATOM 755 O O . ALA A 1 94 ? -9.974 -3.607 -11.321 1.00 98.12 94 ALA A O 1
ATOM 756 N N . PHE A 1 95 ? -7.736 -3.783 -11.295 1.00 97.81 95 PHE A N 1
ATOM 757 C CA . PHE A 1 95 ? -7.648 -4.264 -9.914 1.00 97.81 95 PHE A CA 1
ATOM 758 C C . PHE A 1 95 ? -8.251 -3.267 -8.914 1.00 97.81 95 PHE A C 1
ATOM 760 O O . PHE A 1 95 ? -9.114 -3.630 -8.120 1.00 97.81 95 PHE A O 1
ATOM 767 N N . LEU A 1 96 ? -7.859 -1.990 -8.987 1.00 98.56 96 LEU A N 1
ATOM 768 C CA . LEU A 1 96 ? -8.395 -0.944 -8.108 1.00 98.56 96 LEU A CA 1
ATOM 769 C C . LEU A 1 96 ? -9.909 -0.753 -8.291 1.00 98.56 96 LEU A C 1
ATOM 771 O O . LEU A 1 96 ? -10.621 -0.524 -7.314 1.00 98.56 96 LEU A O 1
ATOM 775 N N . ALA A 1 97 ? -10.405 -0.823 -9.530 1.00 98.44 97 ALA A N 1
ATOM 776 C CA . ALA A 1 97 ? -11.831 -0.724 -9.822 1.00 98.44 97 ALA A CA 1
ATOM 777 C C . ALA A 1 97 ? -12.609 -1.895 -9.208 1.00 98.44 97 ALA A C 1
ATOM 779 O O . ALA A 1 97 ? -13.651 -1.672 -8.600 1.00 98.44 97 ALA A O 1
ATOM 780 N N . GLU A 1 98 ? -12.073 -3.111 -9.301 1.00 98.56 98 GLU A N 1
ATOM 781 C CA . GLU A 1 98 ? -12.693 -4.302 -8.726 1.00 98.56 98 GLU A CA 1
ATOM 782 C C . GLU A 1 98 ? -12.727 -4.251 -7.195 1.00 98.56 98 GLU A C 1
ATOM 784 O O . GLU A 1 98 ? -13.765 -4.513 -6.593 1.00 98.56 98 GLU A O 1
ATOM 789 N N . VAL A 1 99 ? -11.640 -3.803 -6.554 1.00 98.38 99 VAL A N 1
ATOM 790 C CA . VAL A 1 99 ? -11.619 -3.577 -5.099 1.00 98.38 99 VAL A CA 1
ATOM 791 C C . VAL A 1 99 ? -12.718 -2.598 -4.680 1.00 98.38 99 VAL A C 1
ATOM 793 O O . VAL A 1 99 ? -13.465 -2.886 -3.747 1.00 98.38 99 VAL A O 1
ATOM 796 N N . LYS A 1 100 ? -12.859 -1.466 -5.387 1.00 98.19 100 LYS A N 1
ATOM 797 C CA . LYS A 1 100 ? -13.927 -0.487 -5.115 1.00 98.19 100 LYS A CA 1
ATOM 798 C C . LYS A 1 100 ? -15.315 -1.083 -5.316 1.00 98.19 100 LYS A C 1
ATOM 800 O O . LYS A 1 100 ? -16.191 -0.871 -4.482 1.00 98.19 100 LYS A O 1
ATOM 805 N N . ARG A 1 101 ? -15.514 -1.837 -6.402 1.00 98.50 101 ARG A N 1
ATOM 806 C CA . ARG A 1 101 ? -16.785 -2.503 -6.721 1.00 98.50 101 ARG A CA 1
ATOM 807 C C . ARG A 1 101 ? -17.214 -3.466 -5.610 1.00 98.50 101 ARG A C 1
ATOM 809 O O . ARG A 1 101 ? -18.400 -3.566 -5.325 1.00 98.50 101 ARG A O 1
ATOM 816 N N . MET A 1 102 ? -16.252 -4.124 -4.964 1.00 98.19 102 MET A N 1
ATOM 817 C CA . MET A 1 102 ? -16.466 -5.051 -3.846 1.00 98.19 102 MET A CA 1
ATOM 818 C C . MET A 1 102 ? -16.553 -4.362 -2.471 1.00 98.19 102 MET A C 1
ATOM 820 O O . MET A 1 102 ? -16.544 -5.035 -1.444 1.00 98.19 102 MET A O 1
ATOM 824 N N . GLY A 1 103 ? -16.628 -3.028 -2.425 1.00 96.81 103 GLY A N 1
ATOM 825 C CA . GLY A 1 103 ? -16.762 -2.262 -1.181 1.00 96.81 103 GLY A CA 1
ATOM 826 C C . GLY A 1 103 ? -15.448 -2.010 -0.434 1.00 96.81 103 GLY A C 1
ATOM 827 O O . GLY A 1 103 ? -15.463 -1.477 0.678 1.00 96.81 103 GLY A O 1
ATOM 828 N N . GLY A 1 104 ? -14.308 -2.364 -1.029 1.00 97.94 104 GLY A N 1
ATOM 829 C CA . GLY A 1 104 ? -12.989 -1.999 -0.528 1.00 97.94 104 GLY A CA 1
ATOM 830 C C . GLY A 1 104 ? -12.623 -0.546 -0.841 1.00 97.94 104 GLY A C 1
ATOM 831 O O . GLY A 1 104 ? -13.217 0.117 -1.693 1.00 97.94 104 GLY A O 1
ATOM 832 N N . ILE A 1 105 ? -11.596 -0.044 -0.162 1.00 97.69 105 ILE A N 1
ATOM 833 C CA . ILE A 1 105 ? -10.999 1.263 -0.434 1.00 97.69 105 ILE A CA 1
ATOM 834 C C . ILE A 1 105 ? -9.787 1.053 -1.329 1.00 97.69 105 ILE A C 1
ATOM 836 O O . ILE A 1 105 ? -8.855 0.336 -0.974 1.00 97.69 105 ILE A O 1
ATOM 840 N N . ALA A 1 106 ? -9.796 1.689 -2.498 1.00 98.25 106 ALA A N 1
ATOM 841 C CA . ALA A 1 106 ? -8.698 1.605 -3.449 1.00 98.25 106 ALA A CA 1
ATOM 842 C C . ALA A 1 106 ? -8.293 2.995 -3.941 1.00 98.25 106 ALA A C 1
ATOM 844 O O . ALA A 1 106 ? -9.153 3.789 -4.333 1.00 98.25 106 ALA A O 1
ATOM 845 N N . LEU A 1 107 ? -6.997 3.294 -3.985 1.00 97.62 107 LEU A N 1
ATOM 846 C CA . LEU A 1 107 ? -6.503 4.568 -4.503 1.00 97.62 107 LEU A CA 1
ATOM 847 C C . LEU A 1 107 ? -5.144 4.440 -5.190 1.00 97.62 107 LEU A C 1
ATOM 849 O O . LEU A 1 107 ? -4.383 3.503 -4.958 1.00 97.62 107 LEU A O 1
ATOM 853 N N . VAL A 1 108 ? -4.860 5.423 -6.042 1.00 97.69 108 VAL A N 1
ATOM 854 C CA . VAL A 1 108 ? -3.504 5.711 -6.508 1.00 97.69 108 VAL A CA 1
ATOM 855 C C . VAL A 1 108 ? -2.965 6.819 -5.617 1.00 97.69 108 VAL A C 1
ATOM 857 O O . VAL A 1 108 ? -3.625 7.847 -5.484 1.00 97.69 108 VAL A O 1
ATOM 860 N N . ALA A 1 109 ? -1.793 6.613 -5.029 1.00 96.75 109 ALA A N 1
ATOM 861 C CA . ALA A 1 109 ? -1.127 7.600 -4.192 1.00 96.75 109 ALA A CA 1
ATOM 862 C C . ALA A 1 109 ? 0.149 8.097 -4.872 1.00 96.75 109 ALA A C 1
ATOM 864 O O . ALA A 1 109 ? 0.964 7.296 -5.340 1.00 96.75 109 ALA A O 1
ATOM 865 N N . HIS A 1 110 ? 0.329 9.416 -4.909 1.00 95.19 110 HIS A N 1
ATOM 866 C CA . HIS A 1 110 ? 1.578 10.054 -5.319 1.00 95.19 110 HIS A CA 1
ATOM 867 C C . HIS A 1 110 ? 2.414 10.545 -4.141 1.00 95.19 110 HIS A C 1
ATOM 869 O O . HIS A 1 110 ? 3.593 10.868 -4.321 1.00 95.19 110 HIS A O 1
ATOM 875 N N . SER A 1 111 ? 1.812 10.583 -2.953 1.00 94.50 111 SER A N 1
ATOM 876 C CA . SER A 1 111 ? 2.430 10.965 -1.690 1.00 94.50 111 SER A CA 1
ATOM 877 C C . SER A 1 111 ? 1.703 10.348 -0.492 1.00 94.50 111 SER A C 1
ATOM 879 O O . SER A 1 111 ? 0.643 9.735 -0.643 1.00 94.50 111 SER A O 1
ATOM 881 N N . LEU A 1 112 ? 2.289 10.497 0.698 1.00 95.56 112 LEU A N 1
ATOM 882 C CA . LEU A 1 112 ? 1.644 10.122 1.955 1.00 95.56 112 LEU A CA 1
ATOM 883 C C . LEU A 1 112 ? 0.345 10.919 2.164 1.00 95.56 112 LEU A C 1
ATOM 885 O O . LEU A 1 112 ? -0.662 10.366 2.596 1.00 95.56 112 LEU A O 1
ATOM 889 N N . GLU A 1 113 ? 0.344 12.199 1.797 1.00 95.31 113 GLU A N 1
ATOM 890 C CA . GLU A 1 113 ? -0.795 13.106 1.959 1.00 95.31 113 GLU A CA 1
ATOM 891 C C . GLU A 1 113 ? -2.013 12.663 1.141 1.00 95.31 113 GLU A C 1
ATOM 893 O O . GLU A 1 113 ? -3.145 12.863 1.576 1.00 95.31 113 GLU A O 1
ATOM 898 N N . ASP A 1 114 ? -1.811 12.028 -0.018 1.00 95.25 114 ASP A N 1
ATOM 899 C CA . ASP A 1 114 ? -2.913 11.440 -0.788 1.00 95.25 114 ASP A CA 1
ATOM 900 C C . ASP A 1 114 ? -3.612 10.319 -0.019 1.00 95.25 114 ASP A C 1
ATOM 902 O O . ASP A 1 114 ? -4.840 10.227 -0.038 1.00 95.25 114 ASP A O 1
ATOM 906 N N . VAL A 1 115 ? -2.834 9.489 0.681 1.00 96.44 115 VAL A N 1
ATOM 907 C CA . VAL A 1 115 ? -3.361 8.416 1.529 1.00 96.44 115 VAL A CA 1
ATOM 908 C C . VAL A 1 115 ? -4.070 9.008 2.741 1.00 96.44 115 VAL A C 1
ATOM 910 O O . VAL A 1 115 ? -5.209 8.632 3.023 1.00 96.44 115 VAL A O 1
ATOM 913 N N . ALA A 1 116 ? -3.431 9.964 3.418 1.00 95.12 116 ALA A N 1
ATOM 914 C CA . ALA A 1 116 ? -3.981 10.585 4.616 1.00 95.12 116 ALA A CA 1
ATOM 915 C C . ALA A 1 116 ? -5.317 11.281 4.341 1.00 95.12 116 ALA A C 1
ATOM 917 O O . ALA A 1 116 ? -6.305 11.008 5.016 1.00 95.12 116 ALA A O 1
ATOM 918 N N . ARG A 1 117 ? -5.402 12.063 3.258 1.00 94.06 117 ARG A N 1
ATOM 919 C CA . ARG A 1 117 ? -6.634 12.755 2.848 1.00 94.06 117 ARG A CA 1
ATOM 920 C C . ARG A 1 117 ? -7.824 11.809 2.679 1.00 94.06 117 ARG A C 1
ATOM 922 O O . ARG A 1 117 ? -8.947 12.183 3.000 1.00 94.06 117 ARG A O 1
ATOM 929 N N . VAL A 1 118 ? -7.591 10.602 2.161 1.00 92.94 118 VAL A N 1
ATOM 930 C CA . VAL A 1 118 ? -8.654 9.605 1.974 1.00 92.94 118 VAL A CA 1
ATOM 931 C C . VAL A 1 118 ? -9.021 8.931 3.296 1.00 92.94 118 VAL A C 1
ATOM 933 O O . VAL A 1 118 ? -10.204 8.742 3.568 1.00 92.94 118 VAL A O 1
ATOM 936 N N . LEU A 1 119 ? -8.037 8.561 4.119 1.00 91.94 119 LEU A N 1
ATOM 937 C CA . LEU A 1 119 ? -8.272 7.757 5.322 1.00 91.94 119 LEU A CA 1
ATOM 938 C C . LEU A 1 119 ? -8.683 8.577 6.553 1.00 91.94 119 LEU A C 1
ATOM 940 O O . LEU A 1 119 ? -9.449 8.080 7.378 1.00 91.94 119 LEU A O 1
ATOM 944 N N . ASP A 1 120 ? -8.245 9.830 6.672 1.00 87.38 120 ASP A N 1
ATOM 945 C CA . ASP A 1 120 ? -8.616 10.716 7.782 1.00 87.38 120 ASP A CA 1
ATOM 946 C C . ASP A 1 120 ? -10.128 10.961 7.830 1.00 87.38 120 ASP A C 1
ATOM 948 O O . ASP A 1 120 ? -10.730 10.889 8.901 1.00 87.38 120 ASP A O 1
ATOM 952 N N . GLY A 1 121 ? -10.763 11.135 6.667 1.00 77.44 121 GLY A N 1
ATOM 953 C CA . GLY A 1 121 ? -12.218 11.279 6.569 1.00 77.44 121 GLY A CA 1
ATOM 954 C C . GLY A 1 121 ? -13.002 10.006 6.911 1.00 77.44 121 GLY A C 1
ATOM 955 O O . GLY A 1 121 ? -14.190 10.087 7.208 1.00 77.44 121 GLY A O 1
ATOM 956 N N . LEU A 1 122 ? -12.357 8.834 6.882 1.00 78.94 122 LEU A N 1
ATOM 957 C CA . LEU A 1 122 ? -13.003 7.536 7.104 1.00 78.94 122 LEU A CA 1
ATOM 958 C C . LEU A 1 122 ? -12.872 7.031 8.540 1.00 78.94 122 LEU A C 1
ATOM 960 O O . LEU A 1 122 ? -13.774 6.367 9.042 1.00 78.94 122 LEU A O 1
ATOM 964 N N . LEU A 1 123 ? -11.739 7.309 9.181 1.00 75.75 123 LEU A N 1
ATOM 965 C CA . LEU A 1 123 ? -11.407 6.788 10.508 1.00 75.75 123 LEU A CA 1
ATOM 966 C C . LEU A 1 123 ? -11.710 7.780 11.641 1.00 75.75 123 LEU A C 1
ATOM 968 O O . LEU A 1 123 ? -11.711 7.387 12.806 1.00 75.75 123 LEU A O 1
ATOM 972 N N . GLY A 1 124 ? -11.959 9.054 11.315 1.00 66.38 124 GLY A N 1
ATOM 973 C CA . GLY A 1 124 ? -12.006 10.138 12.295 1.00 66.38 124 GLY A CA 1
ATOM 974 C C . GLY A 1 124 ? -10.629 10.426 12.911 1.00 66.38 124 GLY A C 1
ATOM 975 O O . GLY A 1 124 ? -9.646 9.715 12.663 1.00 66.38 124 GLY A O 1
ATOM 976 N N . SER A 1 125 ? -10.533 11.491 13.715 1.00 56.91 125 SER A N 1
ATOM 977 C CA . SER A 1 125 ? -9.301 11.809 14.452 1.00 56.91 125 SER A CA 1
ATOM 978 C C . SER A 1 125 ? -8.864 10.614 15.308 1.00 56.91 125 SER A C 1
ATOM 980 O O . SER A 1 125 ? -9.740 9.915 15.829 1.00 56.91 125 SER A O 1
ATOM 982 N N . PRO A 1 126 ? -7.547 10.371 15.484 1.00 56.31 126 PRO A N 1
ATOM 983 C CA . PRO A 1 126 ? -7.060 9.294 16.336 1.00 56.31 126 PRO A CA 1
ATOM 984 C C . PRO A 1 126 ? -7.715 9.412 17.711 1.00 56.31 126 PRO A C 1
ATOM 986 O O . PRO A 1 126 ? -7.439 10.342 18.467 1.00 56.31 126 PRO A O 1
ATOM 989 N N . ARG A 1 127 ? -8.635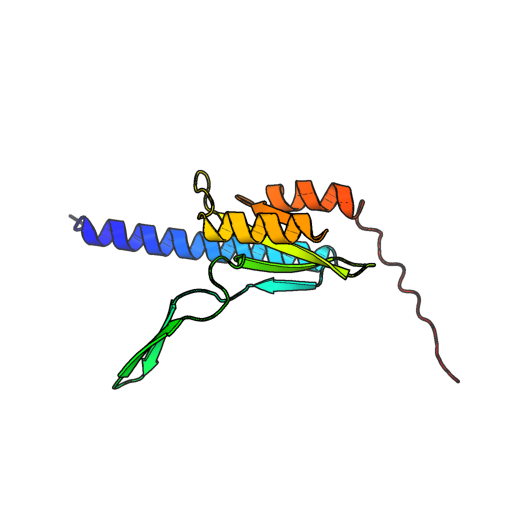 8.499 18.028 1.00 54.22 127 ARG A N 1
ATOM 990 C CA . ARG A 1 127 ? -9.114 8.374 19.398 1.00 54.22 127 ARG A CA 1
ATOM 991 C C . ARG A 1 127 ? -7.931 7.822 20.173 1.00 54.22 127 ARG A C 1
ATOM 993 O O . ARG A 1 127 ? -7.502 6.708 19.884 1.00 54.22 127 ARG A O 1
ATOM 1000 N N . THR A 1 128 ? -7.394 8.600 21.111 1.0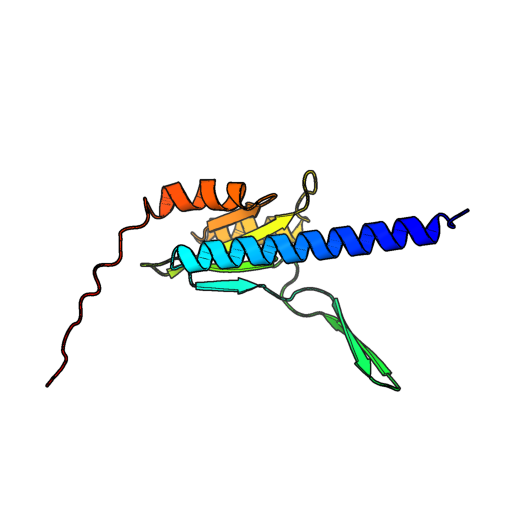0 46.69 128 THR A N 1
ATOM 1001 C CA . THR A 1 128 ? -6.500 8.088 22.155 1.00 46.69 128 THR A CA 1
ATOM 1002 C C . THR A 1 128 ? -7.090 6.771 22.639 1.00 46.69 128 THR A C 1
ATOM 1004 O O . THR A 1 128 ? -8.224 6.757 23.127 1.00 46.69 128 THR A O 1
ATOM 1007 N N . MET A 1 129 ? -6.390 5.659 22.400 1.00 42.16 129 MET A N 1
ATOM 1008 C CA . MET A 1 129 ? -6.880 4.344 22.790 1.00 42.16 129 MET A CA 1
ATOM 1009 C C . MET A 1 129 ? -7.143 4.367 24.295 1.00 42.16 129 MET A C 1
ATOM 1011 O O . MET A 1 129 ? -6.213 4.505 25.086 1.00 42.16 129 MET A O 1
ATOM 1015 N N . ARG A 1 130 ? -8.408 4.233 24.704 1.00 43.72 130 ARG A N 1
ATOM 1016 C CA . ARG A 1 130 ? -8.694 3.714 26.039 1.00 43.72 130 ARG A CA 1
ATOM 1017 C C . ARG A 1 130 ? -8.345 2.238 25.971 1.00 43.72 130 ARG A C 1
ATOM 1019 O O . ARG A 1 130 ? -9.055 1.472 25.325 1.00 43.72 130 ARG A O 1
ATOM 1026 N N . VAL A 1 131 ? -7.226 1.873 26.581 1.00 44.41 131 VAL A N 1
ATOM 1027 C CA . VAL A 1 131 ? -6.940 0.484 26.921 1.00 44.41 131 VAL A CA 1
ATOM 1028 C C . VAL A 1 131 ? -8.046 0.077 27.893 1.00 44.41 131 VAL A C 1
ATOM 1030 O O . VAL A 1 131 ? -8.068 0.535 29.030 1.00 44.41 131 VAL A O 1
ATOM 1033 N N . GLN A 1 132 ? -9.039 -0.673 27.424 1.00 38.69 132 GLN A N 1
ATOM 1034 C CA . GLN A 1 132 ? -9.900 -1.424 28.327 1.00 38.69 132 GLN A CA 1
ATOM 1035 C C . GLN A 1 132 ? -9.185 -2.747 28.572 1.00 38.69 132 GLN A C 1
ATOM 1037 O O . GLN A 1 132 ? -9.276 -3.668 27.767 1.00 38.69 132 GLN A O 1
ATOM 1042 N N . GLU A 1 133 ? -8.420 -2.795 29.661 1.00 48.88 133 GLU A N 1
ATOM 1043 C CA . GLU A 1 133 ? -8.149 -4.048 30.359 1.00 48.88 133 GLU A CA 1
ATOM 1044 C C . GLU A 1 133 ? -9.505 -4.669 30.705 1.00 48.88 133 GLU A C 1
ATOM 1046 O O . GLU A 1 133 ? -10.259 -4.122 31.511 1.00 48.88 133 GLU A O 1
ATOM 1051 N N . GLN A 1 134 ? -9.840 -5.788 30.070 1.00 42.25 134 GLN A N 1
ATOM 1052 C CA . GLN A 1 134 ? -10.785 -6.722 30.656 1.00 42.25 134 GLN A CA 1
ATOM 1053 C C . GLN A 1 134 ? -9.984 -7.896 31.190 1.00 42.25 134 GLN A C 1
ATOM 1055 O O . GLN A 1 134 ? -9.343 -8.643 30.453 1.00 42.25 134 GLN A O 1
ATOM 1060 N N . ALA A 1 135 ? -9.973 -7.948 32.516 1.00 46.91 135 ALA A N 1
ATOM 1061 C CA . ALA A 1 135 ? -9.619 -9.100 33.299 1.00 46.91 135 ALA A CA 1
ATOM 1062 C C . ALA A 1 135 ? -10.582 -10.237 32.951 1.00 46.91 135 ALA A C 1
ATOM 1064 O O . ALA A 1 135 ? -11.758 -10.153 33.287 1.00 46.91 135 ALA A O 1
ATOM 1065 N N . ASP A 1 136 ? -10.054 -11.296 32.350 1.00 36.69 136 ASP A N 1
ATOM 1066 C CA . ASP A 1 136 ? -10.647 -12.624 32.441 1.00 36.69 136 ASP A CA 1
ATOM 1067 C C . ASP A 1 136 ? -9.788 -13.430 33.420 1.00 36.69 136 ASP A C 1
ATOM 1069 O O . ASP A 1 136 ? -8.912 -14.214 33.058 1.00 36.69 136 ASP A O 1
ATOM 1073 N N . ALA A 1 137 ? -10.012 -13.141 34.703 1.00 44.19 137 ALA A N 1
ATOM 1074 C CA . ALA A 1 137 ? -9.919 -14.146 35.744 1.00 44.19 137 ALA A CA 1
ATOM 1075 C C . ALA A 1 137 ? -11.299 -14.812 35.810 1.00 44.19 137 ALA A C 1
ATOM 1077 O O . ALA A 1 137 ? -12.267 -14.197 36.262 1.00 44.19 137 ALA A O 1
ATOM 1078 N N . GLY A 1 138 ? -11.364 -16.044 35.315 1.00 43.62 138 GLY A N 1
ATOM 1079 C CA . GLY A 1 138 ? -12.502 -16.953 35.394 1.00 43.62 138 GLY A CA 1
ATOM 1080 C C . GLY A 1 138 ? -12.007 -18.373 35.213 1.00 43.62 138 GLY A C 1
ATOM 1081 O O . GLY A 1 138 ? -11.501 -18.658 34.107 1.00 43.62 138 GLY A O 1
#

Foldseek 3Di:
DPDPVVVVVVVVVVVVVVQVVQVVVLVVVCVVLVWAKDFDDAAWDWDDDPVDTDIDGDDDPLFARMWTFDDDVRAIEGEHEDAPPDDRDPSVVVVQVVSVVVVHHYDYDNGSVVVCVVVCVVSPDPDPDPPPDDDPPD

Mean predicted aligned error: 8.63 Å

Radius of gyration: 19.14 Å; Cα contacts (8 Å, |Δi|>4): 173; chains: 1; bounding box: 50×34×57 Å

Nearest PDB structures (foldseek):
  4ric-assembly1_A  TM=7.937E-01  e=6.329E-03  Homo sapiens
  4rib-assembly1_A  TM=7.728E-01  e=8.219E-03  Homo sapiens
  4rea-assembly1_A  TM=7.700E-01  e=1.216E-02  Homo sapiens
  4rib-assembly2_B  TM=7.723E-01  e=1.298E-02  Homo sapiens
  4rid-assembly2_B  TM=7.597E-01  e=2.338E-02  Homo sapiens

Secondary structure (DSSP, 8-state):
---HHHHHHHHHHHHHHHHHHHHHHHHHHHHHTT-EEEE---EEEEEEETTEEEEEEES-TT--SEEEEETTTTEEEEEEE--TTPPPPHHHHHHHHHHHHTT-EEEEESSHHHHHHHHHHHH-S-------------

Solvent-accessible surface area (backbone atoms only — not comparable to full-atom values): 8221 Å² total; per-residue (Å²): 133,86,57,73,68,59,54,59,52,50,55,53,51,55,58,47,51,54,53,53,51,52,53,51,56,40,51,52,52,37,47,78,70,66,29,54,65,48,78,49,77,63,46,79,46,76,49,75,55,99,93,47,80,49,77,43,81,38,67,64,85,34,64,42,45,29,39,33,36,35,70,93,86,57,40,43,35,37,37,31,75,32,61,80,96,53,77,76,53,72,49,30,49,51,45,39,49,50,38,39,74,73,70,23,50,48,48,78,25,64,49,60,65,57,50,46,65,60,47,48,79,71,69,52,76,86,70,78,78,77,82,75,83,75,84,83,86,126

pLDDT: mean 85.27, std 16.44, range [36.69, 98.56]

Sequence (138 aa):
MRCSASRKRQDKVLAHQKAQQQIGEILEYLRLRGIFAWRQNAGLVVIQSEDRRRVMRVGMKGISDILGIIPPHGRFLAIEVKKPGRKPTAHQRAFLAEVKRMGGIALVAHSLEDVARVLDGLLGSPRTMRVQEQADAG